Protein AF-A0A6L9AAD5-F1 (afdb_monomer)

Secondary structure (DSSP, 8-state):
-----SSEEEEEEEEE--GGGGT-----STTT--PPPPPPEEEEEEEEE----

Solvent-accessible surface area (backbone atoms only — not comparable to full-atom values): 3727 Å² total; per-residue (Å²): 140,83,90,78,98,65,66,43,79,46,77,51,72,50,79,46,73,37,60,55,84,80,69,50,79,77,53,77,53,94,90,72,39,59,83,81,75,66,74,69,49,76,51,75,49,78,48,74,48,84,67,83,134

InterPro domains:
  IPR018470 Periplasmic metal-binding protein Tp34-type [PF10634] (1-51)
  IPR038482 Periplasmic metal-binding protein Tp34-type superfamily [G3DSA:2.60.40.2480] (1-53)

Mean predicted aligned error: 3.1 Å

Nearest PDB structures (foldseek):
  5i0x-assembly1_A  TM=9.410E-01  e=4.557E-07  Escherichia coli F11
  5i0y-assembly1_B  TM=9.697E-01  e=1.036E-06  Escherichia coli F11
  4nwn-assembly1_J  TM=9.768E-01  e=2.302E-04  Salmonella enterica subsp. enterica serovar Typhimurium str. STm5
  6wed-assembly1_B  TM=9.984E-01  e=2.826E-04  Campylobacter jejuni subsp. jejuni 81-176
  6wef-assembly6_K  TM=9.129E-01  e=3.470E-04  Campylobacter jejuni subsp. jejuni 81-176

Radius of gyration: 18.22 Å; Cα contacts (8 Å, |Δi|>4): 59; chains: 1; bounding box: 36×20×48 Å

pLDDT: mean 97.09, std 3.23, range [77.12, 98.81]

Foldseek 3Di:
DDDDPDWFKDKDKDWDAWCVVVPDDFDCDPPGGDDDTDHIDMDMDIDTDGDDD

Structure (mmCIF, N/CA/C/O backbone):
data_AF-A0A6L9AAD5-F1
#
_entry.id   AF-A0A6L9AAD5-F1
#
loop_
_atom_site.group_PDB
_atom_site.id
_atom_site.type_symbol
_atom_site.label_atom_id
_atom_site.label_alt_id
_atom_site.label_comp_id
_atom_site.label_asym_id
_atom_site.label_entity_id
_atom_site.label_seq_id
_atom_site.pdbx_PDB_ins_code
_atom_site.Cartn_x
_atom_site.Cartn_y
_atom_site.Cartn_z
_atom_site.occupancy
_atom_site.B_iso_or_equiv
_atom_site.auth_seq_id
_atom_site.auth_comp_id
_atom_site.auth_asym_id
_atom_site.auth_atom_id
_atom_site.pdbx_PDB_model_num
ATOM 1 N N . ASN A 1 1 ? -13.908 -9.921 3.691 1.00 92.88 1 ASN A N 1
ATOM 2 C CA . ASN A 1 1 ? -14.456 -9.698 5.052 1.00 92.88 1 ASN A CA 1
ATOM 3 C C . ASN A 1 1 ? -13.490 -10.224 6.095 1.00 92.88 1 ASN A C 1
ATOM 5 O O . ASN A 1 1 ? -12.818 -11.210 5.821 1.00 92.88 1 ASN A O 1
ATOM 9 N N . ILE A 1 2 ? -13.424 -9.578 7.261 1.00 94.88 2 ILE A N 1
ATOM 10 C CA . ILE A 1 2 ? -12.571 -9.970 8.393 1.00 94.88 2 ILE A CA 1
ATOM 11 C C . ILE A 1 2 ? -13.467 -10.132 9.625 1.00 94.88 2 ILE A C 1
ATOM 13 O O . ILE A 1 2 ? -14.285 -9.258 9.907 1.00 94.88 2 ILE A O 1
ATOM 17 N N . LYS A 1 3 ? -13.323 -11.245 10.352 1.00 95.81 3 LYS A N 1
ATOM 18 C CA . LYS A 1 3 ? -13.965 -11.442 11.657 1.00 95.81 3 LYS A CA 1
ATOM 19 C C . LYS A 1 3 ? -13.058 -10.855 12.739 1.00 95.81 3 LYS A C 1
ATOM 21 O O . LYS A 1 3 ? -11.938 -11.323 12.911 1.00 95.81 3 LYS A O 1
ATOM 26 N N . MET A 1 4 ? -13.537 -9.829 13.437 1.00 96.19 4 MET A N 1
ATOM 27 C CA . MET A 1 4 ? -12.760 -9.108 14.453 1.00 96.19 4 MET A CA 1
ATOM 28 C C . MET A 1 4 ? -12.714 -9.867 15.788 1.00 96.19 4 MET A C 1
ATOM 30 O O . MET A 1 4 ? -13.648 -10.597 16.118 1.00 96.19 4 MET A O 1
ATOM 34 N N . MET A 1 5 ? -11.659 -9.639 16.579 1.00 95.88 5 MET A N 1
ATOM 35 C CA . MET A 1 5 ? -11.458 -10.262 17.902 1.00 95.88 5 MET A CA 1
ATOM 36 C C . MET A 1 5 ? -12.231 -9.569 19.041 1.00 95.88 5 MET A C 1
ATOM 38 O O . MET A 1 5 ? -12.140 -9.987 20.190 1.00 95.88 5 MET A O 1
ATOM 42 N N . GLY A 1 6 ? -13.003 -8.524 18.731 1.00 97.00 6 GLY A N 1
ATOM 43 C CA . GLY A 1 6 ? -13.756 -7.721 19.698 1.00 97.00 6 GLY A CA 1
ATOM 44 C C . GLY A 1 6 ? -13.288 -6.267 19.749 1.00 97.00 6 GLY A C 1
ATOM 45 O O . GLY A 1 6 ? -12.335 -5.887 19.071 1.00 97.00 6 GLY A O 1
ATOM 46 N N . VAL A 1 7 ? -13.985 -5.443 20.531 1.00 98.12 7 VAL A N 1
ATOM 47 C CA . VAL A 1 7 ? -13.650 -4.025 20.756 1.00 98.12 7 VAL A CA 1
ATOM 48 C C . VAL A 1 7 ? -12.253 -3.907 21.364 1.00 98.12 7 VAL A C 1
ATOM 50 O O . VAL A 1 7 ? -11.920 -4.638 22.293 1.00 98.12 7 VAL A O 1
ATOM 53 N N . GLY A 1 8 ? -11.432 -2.984 20.864 1.00 98.06 8 GLY A N 1
ATOM 54 C CA . GLY A 1 8 ? -10.068 -2.820 21.367 1.00 98.06 8 GLY A CA 1
ATOM 55 C C . GLY A 1 8 ? -9.205 -1.885 20.533 1.00 98.06 8 GLY A C 1
ATOM 56 O O . GLY A 1 8 ? -9.641 -1.366 19.506 1.00 98.06 8 GLY A O 1
ATOM 57 N N . ASN A 1 9 ? -7.971 -1.675 20.988 1.00 98.62 9 ASN A N 1
ATOM 58 C CA . ASN A 1 9 ? -6.941 -0.980 20.221 1.00 98.62 9 ASN A CA 1
ATOM 59 C C . ASN A 1 9 ? -6.197 -1.997 19.354 1.00 98.62 9 ASN A C 1
ATOM 61 O O . ASN A 1 9 ? -5.814 -3.061 19.836 1.00 98.62 9 ASN A O 1
ATOM 65 N N . TYR A 1 10 ? -5.986 -1.657 18.090 1.00 98.44 10 TYR A N 1
ATOM 66 C CA . TYR A 1 10 ? -5.366 -2.522 17.099 1.00 98.44 10 TYR A CA 1
ATOM 67 C C . TYR A 1 10 ? -4.269 -1.778 16.354 1.00 98.44 10 TYR A C 1
ATOM 69 O O . TYR A 1 10 ? -4.370 -0.575 16.109 1.00 98.44 10 TYR A O 1
ATOM 77 N N . LYS A 1 11 ? -3.260 -2.539 15.930 1.00 98.50 11 LYS A N 1
ATOM 78 C CA . LYS A 1 11 ? -2.311 -2.139 14.899 1.00 98.50 11 LYS A CA 1
ATOM 79 C C . LYS A 1 11 ? -2.547 -3.001 13.666 1.00 98.50 11 LYS A C 1
ATOM 81 O O . LYS A 1 11 ? -2.556 -4.226 13.770 1.00 98.50 11 LYS A O 1
ATOM 86 N N . VAL A 1 12 ? -2.739 -2.370 12.515 1.00 98.44 12 VAL A N 1
ATOM 87 C CA . VAL A 1 12 ? -2.800 -3.047 11.214 1.00 98.44 12 VAL A CA 1
ATOM 88 C C . VAL A 1 12 ? -1.556 -2.698 10.416 1.00 98.44 12 VAL A C 1
ATOM 90 O O . VAL A 1 12 ? -1.134 -1.543 10.414 1.00 98.44 12 VAL A O 1
ATOM 93 N N . THR A 1 13 ? -0.981 -3.687 9.737 1.00 98.75 13 THR A N 1
ATOM 94 C CA . THR A 1 13 ? 0.141 -3.503 8.815 1.00 98.75 13 THR A CA 1
ATOM 95 C C . THR A 1 13 ? -0.276 -3.983 7.433 1.00 98.75 13 THR A C 1
ATOM 97 O O . THR A 1 13 ? -0.735 -5.115 7.281 1.00 98.75 13 THR A O 1
ATOM 100 N N . TYR A 1 14 ? -0.123 -3.123 6.430 1.00 98.69 14 TYR A N 1
ATOM 101 C CA . TYR A 1 14 ? -0.297 -3.481 5.029 1.00 98.69 14 TYR A CA 1
ATOM 102 C C . TYR A 1 14 ? 1.061 -3.730 4.397 1.00 98.69 14 TYR A C 1
ATOM 104 O O . TYR A 1 14 ? 1.914 -2.846 4.426 1.00 98.69 14 TYR A O 1
ATOM 112 N N . HIS A 1 15 ? 1.215 -4.909 3.799 1.00 98.56 15 HIS A N 1
ATOM 113 C CA . HIS A 1 15 ? 2.317 -5.232 2.905 1.00 98.56 15 HIS A CA 1
ATOM 114 C C . HIS A 1 15 ? 1.891 -4.936 1.466 1.00 98.56 15 HIS A C 1
ATOM 116 O O . HIS A 1 15 ? 0.905 -5.503 0.988 1.00 98.56 15 HIS A O 1
ATOM 122 N N . ILE A 1 16 ? 2.597 -4.033 0.787 1.00 98.56 16 ILE A N 1
ATOM 123 C CA . ILE A 1 16 ? 2.210 -3.541 -0.540 1.00 98.56 16 ILE A CA 1
ATOM 124 C C . ILE A 1 16 ? 3.282 -3.920 -1.562 1.00 98.56 16 ILE A C 1
ATOM 126 O O . ILE A 1 16 ? 4.392 -3.388 -1.555 1.00 98.56 16 ILE A O 1
ATOM 130 N N . GLU A 1 17 ? 2.923 -4.813 -2.485 1.00 98.50 17 GLU A N 1
ATOM 131 C CA . GLU A 1 17 ? 3.754 -5.206 -3.627 1.00 98.50 17 GLU A CA 1
ATOM 132 C C . GLU A 1 17 ? 3.475 -4.328 -4.864 1.00 98.50 17 GLU A C 1
ATOM 134 O O . GLU A 1 17 ? 2.374 -3.789 -5.011 1.00 98.50 17 GLU A O 1
ATOM 139 N N . PRO A 1 18 ? 4.451 -4.149 -5.775 1.00 98.31 18 PRO A N 1
ATOM 140 C CA . PRO A 1 18 ? 4.225 -3.408 -7.009 1.00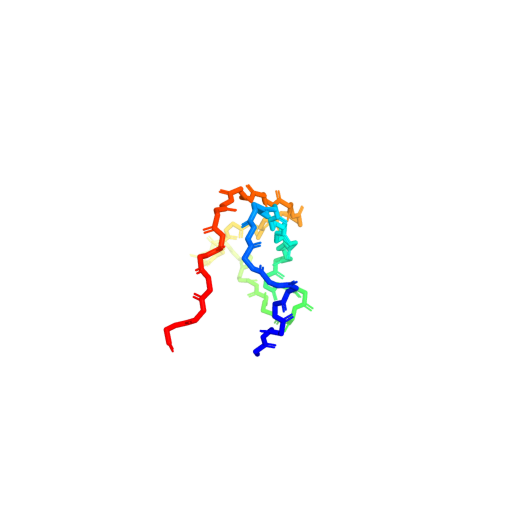 98.31 18 PRO A CA 1
ATOM 141 C C . PRO A 1 18 ? 3.326 -4.169 -7.997 1.00 98.31 18 PRO A C 1
ATOM 143 O O . PRO A 1 18 ? 3.341 -5.405 -8.016 1.00 98.31 18 PRO A O 1
ATOM 146 N N . PRO A 1 19 ? 2.637 -3.467 -8.918 1.00 98.19 19 PRO A N 1
ATOM 147 C CA . PRO A 1 19 ? 1.707 -4.079 -9.872 1.00 98.19 19 PRO A CA 1
ATOM 148 C C . PRO A 1 19 ? 2.351 -5.136 -10.778 1.00 98.19 19 PRO A C 1
ATOM 150 O O . PRO A 1 19 ? 1.696 -6.085 -11.208 1.00 98.19 19 PRO A O 1
ATOM 153 N N . SER A 1 20 ? 3.659 -5.027 -11.029 1.00 97.06 20 SER A N 1
ATOM 154 C CA . SER A 1 20 ? 4.404 -6.008 -11.820 1.00 97.06 20 SER A CA 1
ATOM 155 C C . SER A 1 20 ? 4.380 -7.417 -11.226 1.00 97.06 20 SER A C 1
ATOM 157 O O . SER A 1 20 ? 4.526 -8.376 -11.978 1.00 97.06 20 SER A O 1
ATOM 159 N N . LYS A 1 21 ? 4.168 -7.571 -9.909 1.00 97.38 21 LYS A N 1
ATOM 160 C CA . LYS A 1 21 ? 4.020 -8.890 -9.274 1.00 97.38 21 LYS A CA 1
ATOM 161 C C . LYS A 1 21 ? 2.784 -9.645 -9.781 1.00 97.38 21 LYS A C 1
ATOM 163 O O . LYS A 1 21 ? 2.804 -10.869 -9.826 1.00 97.38 21 LYS A O 1
ATOM 168 N N . ALA A 1 22 ? 1.755 -8.912 -10.204 1.00 97.50 22 ALA A N 1
ATOM 169 C CA . ALA A 1 22 ? 0.522 -9.441 -10.782 1.00 97.50 22 ALA A CA 1
ATOM 170 C C . ALA A 1 22 ? 0.471 -9.314 -12.321 1.00 97.50 22 ALA A C 1
ATOM 172 O O . ALA A 1 22 ? -0.595 -9.451 -12.913 1.00 97.50 22 ALA A O 1
ATOM 173 N N . GLY A 1 23 ? 1.605 -9.042 -12.979 1.00 97.31 23 GLY A N 1
ATOM 174 C CA . GLY A 1 23 ? 1.701 -9.001 -14.444 1.00 97.31 23 GLY A CA 1
ATOM 175 C C . GLY A 1 23 ? 1.435 -7.638 -15.093 1.00 97.31 23 GLY A C 1
ATOM 176 O O . GLY A 1 23 ? 1.427 -7.542 -16.317 1.00 97.31 23 GLY A O 1
ATOM 177 N N . MET A 1 24 ? 1.264 -6.560 -14.317 1.00 97.81 24 MET A N 1
ATOM 178 C CA . MET A 1 24 ? 1.167 -5.211 -14.885 1.00 97.81 24 MET A CA 1
ATOM 179 C C . MET A 1 24 ? 2.564 -4.640 -15.175 1.00 97.81 24 MET A C 1
ATOM 181 O O . MET A 1 24 ? 3.250 -4.093 -14.302 1.00 97.81 24 MET A O 1
ATOM 185 N N . HIS A 1 25 ? 2.990 -4.779 -16.427 1.00 96.00 25 HIS A N 1
ATOM 186 C CA . HIS A 1 25 ? 4.248 -4.230 -16.930 1.00 96.00 25 HIS A CA 1
ATOM 18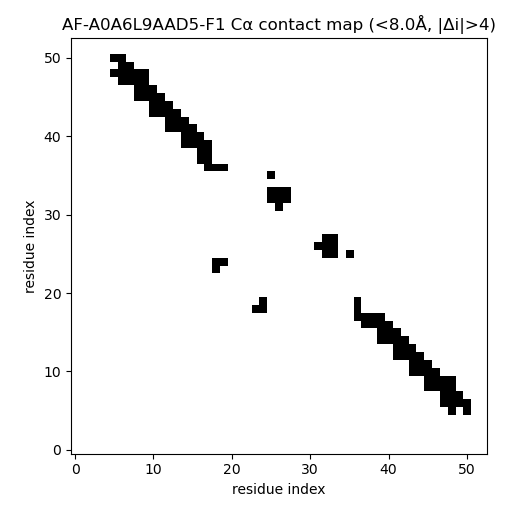7 C C . HIS A 1 25 ? 4.133 -2.733 -17.268 1.00 96.00 25 HIS A C 1
ATOM 189 O O . HIS A 1 25 ? 3.051 -2.150 -17.230 1.00 96.00 25 HIS A O 1
ATOM 195 N N . ARG A 1 26 ? 5.271 -2.100 -17.570 1.00 97.06 26 ARG A N 1
ATOM 196 C CA . ARG A 1 26 ? 5.359 -0.683 -17.948 1.00 97.06 26 ARG A CA 1
ATOM 197 C C . ARG A 1 26 ? 6.084 -0.523 -19.281 1.00 97.06 26 ARG A C 1
ATOM 199 O O . ARG A 1 26 ? 6.969 -1.322 -19.580 1.00 97.06 26 ARG A O 1
ATOM 206 N N . HIS A 1 27 ? 5.772 0.541 -20.014 1.00 98.38 27 HIS A N 1
ATOM 207 C CA . HIS A 1 27 ? 6.586 0.987 -21.14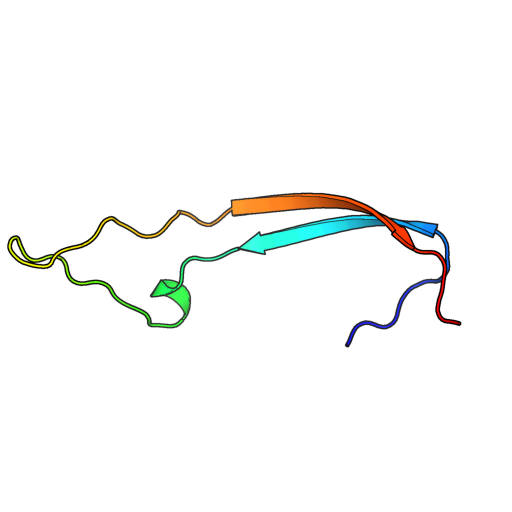4 1.00 98.38 27 HIS A CA 1
ATOM 208 C C . HIS A 1 27 ? 7.965 1.454 -20.654 1.00 98.38 27 HIS A C 1
ATOM 210 O O . HIS A 1 27 ? 8.094 2.028 -19.562 1.00 98.38 27 HIS A O 1
ATOM 216 N N . THR A 1 28 ? 9.005 1.180 -21.445 1.00 97.50 28 THR A N 1
ATOM 217 C CA . THR A 1 28 ? 10.405 1.495 -21.105 1.00 97.50 28 THR A CA 1
ATOM 218 C C . THR A 1 28 ? 11.178 2.170 -22.237 1.00 97.50 28 THR A C 1
ATOM 220 O O . THR A 1 28 ? 12.371 2.409 -22.070 1.00 97.50 28 THR A O 1
ATOM 223 N N . ASP A 1 29 ? 10.525 2.419 -23.370 1.00 97.62 29 ASP A N 1
ATOM 224 C CA . ASP A 1 29 ? 11.039 3.168 -24.518 1.00 97.62 29 ASP A CA 1
ATOM 225 C C . ASP A 1 29 ? 11.224 4.660 -24.200 1.00 97.62 29 ASP A C 1
ATOM 227 O O . ASP A 1 29 ? 10.750 5.158 -23.176 1.00 97.62 29 ASP A O 1
ATOM 231 N N . SER A 1 30 ? 11.951 5.371 -25.062 1.00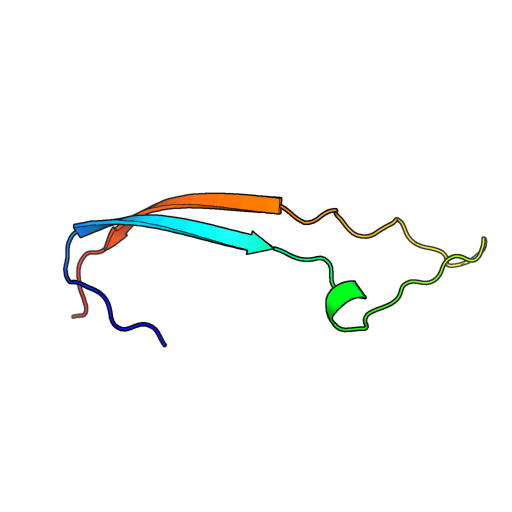 97.06 30 SER A N 1
ATOM 232 C CA . SER A 1 30 ? 12.278 6.789 -24.876 1.00 97.06 30 SER A CA 1
ATOM 233 C C . SER A 1 30 ? 11.074 7.712 -25.031 1.00 97.06 30 SER A C 1
ATOM 235 O O . SER A 1 30 ? 11.023 8.756 -24.386 1.00 97.06 30 SER A O 1
ATOM 237 N N . GLU A 1 31 ? 10.123 7.345 -25.884 1.00 97.88 31 GLU A N 1
ATOM 238 C CA . GLU A 1 31 ? 9.010 8.199 -26.288 1.00 97.88 31 GLU A CA 1
ATOM 239 C C . GLU A 1 31 ? 7.870 8.161 -25.266 1.00 97.88 31 GLU A C 1
ATOM 241 O O . GLU A 1 31 ? 7.250 9.188 -24.989 1.00 97.88 31 GLU A O 1
ATOM 246 N N . THR A 1 32 ? 7.587 6.983 -24.702 1.00 98.00 32 THR A N 1
ATOM 247 C CA . THR A 1 32 ? 6.415 6.738 -23.843 1.00 98.00 32 THR A CA 1
ATOM 248 C C . THR A 1 32 ? 6.741 6.030 -22.528 1.00 98.00 32 THR A C 1
ATOM 250 O O . THR A 1 32 ? 5.839 5.709 -21.748 1.00 98.00 32 THR A O 1
ATOM 2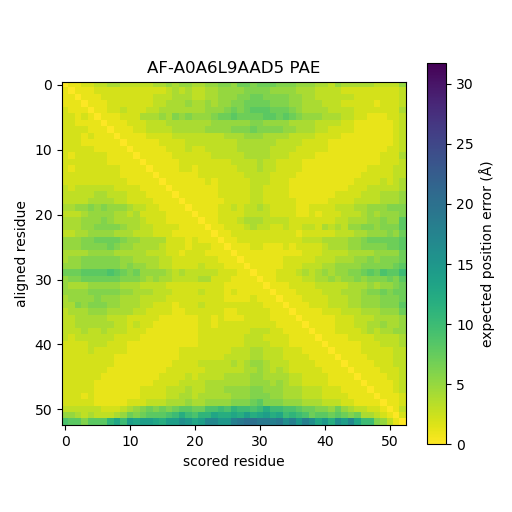53 N N . GLY A 1 33 ? 8.022 5.781 -22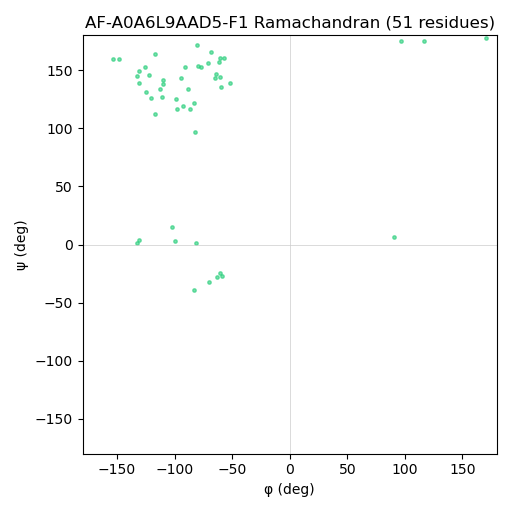.249 1.00 97.50 33 GLY A N 1
ATOM 254 C CA . GLY A 1 33 ? 8.456 5.103 -21.037 1.00 97.50 33 GLY A CA 1
ATOM 255 C C . GLY A 1 33 ? 8.066 5.838 -19.755 1.00 97.50 33 GLY A C 1
ATOM 256 O O . GLY A 1 33 ? 8.110 7.063 -19.663 1.00 97.50 33 GLY A O 1
ATOM 257 N N . VAL A 1 34 ? 7.732 5.067 -18.719 1.00 97.94 34 VAL A N 1
ATOM 258 C CA . VAL A 1 34 ? 7.396 5.599 -17.385 1.00 97.94 34 VAL A CA 1
ATOM 259 C C . VAL A 1 34 ? 8.391 5.127 -16.330 1.00 97.94 34 VAL A C 1
ATOM 261 O O . VAL A 1 34 ? 9.132 4.168 -16.546 1.00 97.94 34 VAL A O 1
ATOM 264 N N . GLY A 1 35 ? 8.414 5.781 -15.167 1.00 96.88 35 GLY A N 1
ATOM 265 C CA . GLY A 1 35 ? 9.278 5.404 -14.045 1.00 96.88 35 GLY A CA 1
ATOM 266 C C . GLY A 1 35 ? 9.080 3.956 -13.576 1.00 96.88 35 GLY A C 1
ATOM 267 O O . GLY A 1 35 ? 8.067 3.312 -13.849 1.00 96.88 35 GLY A O 1
ATOM 268 N N . ARG A 1 36 ? 10.071 3.417 -12.857 1.00 97.56 36 ARG A N 1
ATOM 269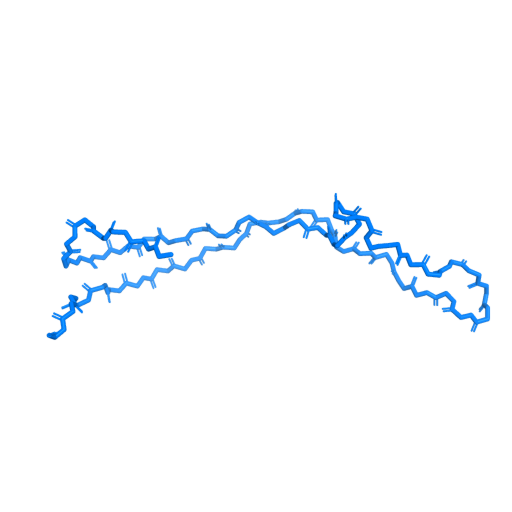 C CA . ARG A 1 36 ? 9.939 2.092 -12.231 1.00 97.56 36 ARG A CA 1
ATOM 270 C C . ARG A 1 36 ? 8.834 2.118 -11.173 1.00 97.56 36 ARG A C 1
ATOM 272 O O . ARG A 1 36 ? 8.682 3.111 -10.468 1.00 97.56 36 ARG A O 1
ATOM 279 N N . TRP A 1 37 ? 8.132 0.996 -11.019 1.00 98.12 37 TRP A N 1
ATOM 280 C CA . TRP A 1 37 ? 7.268 0.781 -9.862 1.00 98.12 37 TRP A CA 1
ATOM 281 C C . TRP A 1 37 ? 8.063 0.828 -8.552 1.00 98.12 37 TRP A C 1
ATOM 283 O O . TRP A 1 37 ? 9.286 0.649 -8.537 1.00 98.12 37 TRP A O 1
ATO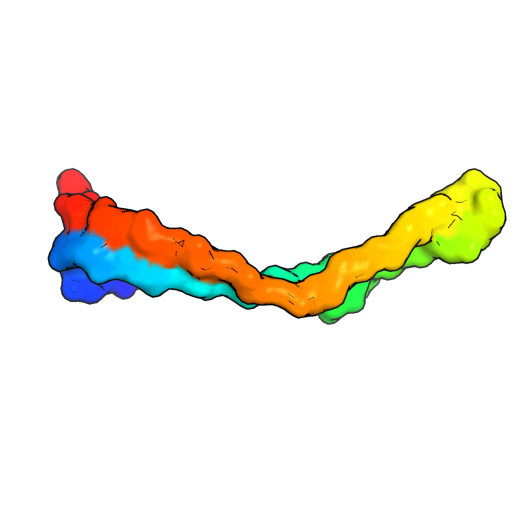M 293 N N . TRP A 1 38 ? 7.351 1.054 -7.451 1.00 98.00 38 TRP A N 1
ATOM 294 C CA . TRP A 1 38 ? 7.927 1.038 -6.111 1.00 98.00 38 TRP A CA 1
ATOM 295 C C . TRP A 1 38 ? 8.511 -0.338 -5.755 1.00 98.00 38 TRP A C 1
ATOM 297 O O . TRP A 1 38 ? 8.138 -1.370 -6.316 1.00 98.00 38 TRP A O 1
ATOM 307 N N . LYS A 1 39 ? 9.444 -0.359 -4.798 1.00 97.94 39 LYS A N 1
ATOM 308 C CA . LYS A 1 39 ? 9.850 -1.604 -4.127 1.00 97.94 39 LYS A CA 1
ATOM 309 C C . LYS A 1 39 ? 8.777 -1.998 -3.104 1.00 97.94 39 LYS A C 1
ATOM 311 O O . LYS A 1 39 ? 8.128 -1.089 -2.591 1.00 97.94 39 LYS A O 1
ATOM 316 N N . PRO A 1 40 ? 8.612 -3.293 -2.772 1.00 98.44 40 PRO A N 1
ATOM 317 C CA . PRO A 1 40 ? 7.712 -3.707 -1.701 1.00 98.44 40 PRO A CA 1
ATOM 318 C C . PRO A 1 40 ? 7.985 -2.946 -0.404 1.00 98.44 40 PRO A C 1
ATOM 320 O O . PRO A 1 40 ? 9.147 -2.713 -0.058 1.00 98.44 40 PRO A O 1
ATOM 323 N N . PHE A 1 41 ? 6.922 -2.553 0.291 1.00 98.69 41 PHE A N 1
ATOM 324 C CA . PHE A 1 41 ? 7.024 -1.826 1.552 1.00 98.69 41 PHE A CA 1
ATOM 325 C C . PHE A 1 41 ? 5.865 -2.160 2.486 1.00 98.69 41 PHE A C 1
ATOM 327 O O . PHE A 1 41 ? 4.800 -2.597 2.045 1.00 98.69 41 PHE A O 1
ATOM 334 N N . ASP A 1 42 ? 6.091 -1.885 3.769 1.00 98.81 42 ASP A N 1
ATOM 335 C CA . ASP A 1 42 ? 5.088 -2.012 4.814 1.00 98.81 42 ASP A CA 1
ATOM 336 C C . ASP A 1 42 ? 4.676 -0.634 5.325 1.00 98.81 42 ASP A C 1
ATOM 338 O O . ASP A 1 42 ? 5.507 0.257 5.516 1.00 98.81 42 ASP A O 1
ATOM 342 N N . VAL A 1 43 ? 3.387 -0.472 5.604 1.00 98.75 43 VAL A N 1
ATOM 343 C CA . VAL A 1 43 ? 2.850 0.693 6.314 1.00 98.75 43 VAL A CA 1
ATOM 344 C C . VAL A 1 43 ? 1.934 0.224 7.432 1.00 98.75 43 VAL A C 1
ATOM 346 O O . VAL A 1 43 ? 1.181 -0.734 7.264 1.00 98.75 43 VAL A O 1
ATOM 349 N N . SER A 1 44 ? 2.023 0.866 8.597 1.00 98.81 44 SER A N 1
ATOM 350 C CA . SER A 1 44 ? 1.240 0.488 9.774 1.00 98.81 44 SER A CA 1
ATOM 351 C C . SER A 1 44 ? 0.382 1.631 10.296 1.00 98.81 44 SER A C 1
ATOM 353 O O . SER A 1 44 ? 0.809 2.783 10.275 1.00 98.81 44 SER A O 1
ATOM 355 N N . TYR A 1 45 ? -0.790 1.284 10.823 1.00 98.69 45 TYR A N 1
ATOM 356 C CA . TYR A 1 45 ? -1.748 2.211 11.422 1.00 98.69 45 TYR A CA 1
ATOM 357 C C . TYR A 1 45 ? -2.230 1.679 12.762 1.00 98.69 45 TYR A C 1
ATOM 359 O O . TYR A 1 45 ? -2.433 0.475 12.919 1.00 98.69 45 TYR A O 1
ATOM 367 N N . GLU A 1 46 ? -2.464 2.588 13.698 1.00 98.75 46 GLU A N 1
ATOM 368 C CA . GLU A 1 46 ? -3.030 2.287 15.008 1.00 98.75 46 GLU A CA 1
ATOM 369 C C . GLU A 1 46 ? -4.425 2.902 15.110 1.00 98.75 46 GLU A C 1
ATOM 371 O O . GLU A 1 46 ? -4.638 4.047 14.709 1.00 98.75 46 GLU A O 1
ATOM 376 N N . PHE A 1 47 ? -5.394 2.134 15.605 1.00 98.38 47 PHE A N 1
ATOM 377 C CA . PHE A 1 47 ? -6.777 2.589 15.727 1.00 98.38 47 PHE A CA 1
ATOM 378 C C . PHE A 1 47 ? -7.522 1.865 16.848 1.00 98.38 47 PHE A C 1
ATOM 380 O O . PHE A 1 47 ? -7.161 0.759 17.252 1.00 98.38 47 PHE A O 1
ATOM 387 N N . LYS A 1 48 ? -8.612 2.476 17.321 1.00 98.38 48 LYS A N 1
ATOM 388 C CA . LYS A 1 48 ? -9.566 1.836 18.228 1.00 98.38 48 LYS A CA 1
ATOM 389 C C . LYS A 1 48 ? -10.757 1.312 17.434 1.00 98.38 48 LYS A C 1
ATOM 391 O O . LYS A 1 48 ? -11.505 2.088 16.846 1.00 98.38 48 LYS A O 1
ATOM 396 N N . TYR A 1 49 ? -10.953 0.001 17.442 1.00 97.81 49 TYR A N 1
ATOM 397 C CA . TYR A 1 49 ? -12.157 -0.628 16.920 1.00 97.81 49 TYR A CA 1
ATOM 398 C C . TYR A 1 49 ? -13.251 -0.600 17.988 1.00 97.81 49 TYR A C 1
ATOM 400 O O . TYR A 1 49 ? -13.057 -1.122 19.086 1.00 97.81 49 TYR A O 1
ATOM 408 N N . VAL A 1 50 ? -14.392 0.007 17.664 1.00 97.25 50 VAL A N 1
ATOM 409 C CA . VAL A 1 50 ? -15.488 0.275 18.614 1.00 97.25 50 VAL A CA 1
ATOM 410 C C . VAL A 1 50 ? -16.645 -0.725 18.538 1.00 97.25 50 VAL A C 1
ATOM 412 O O . VAL A 1 50 ? -17.596 -0.600 19.298 1.00 97.25 50 VAL A O 1
ATOM 415 N N . GLY A 1 51 ? -16.534 -1.753 17.692 1.00 94.19 51 GLY A N 1
ATOM 416 C CA . GLY A 1 51 ? -17.582 -2.756 17.491 1.00 94.19 51 GLY A CA 1
ATOM 417 C C . GLY A 1 51 ? -18.462 -2.458 16.279 1.00 94.19 51 GLY A C 1
ATOM 418 O O . GLY A 1 51 ? -18.290 -1.444 15.604 1.00 94.19 51 GLY A O 1
ATOM 419 N N . LEU A 1 52 ? -19.368 -3.389 15.984 1.00 89.06 52 LEU A N 1
ATOM 420 C CA . LEU A 1 52 ? -20.450 -3.190 15.020 1.00 89.06 52 LEU A CA 1
ATOM 421 C C . LEU A 1 52 ? -21.685 -2.741 15.805 1.00 89.06 52 LEU A C 1
ATOM 423 O O . LEU A 1 52 ? -21.882 -3.221 16.923 1.00 89.06 52 LEU A O 1
ATOM 427 N N . ASN A 1 53 ? -22.472 -1.833 15.232 1.00 77.12 53 ASN A N 1
ATOM 428 C CA . ASN A 1 53 ? -23.774 -1.456 15.784 1.00 77.12 53 ASN A CA 1
ATOM 429 C C . A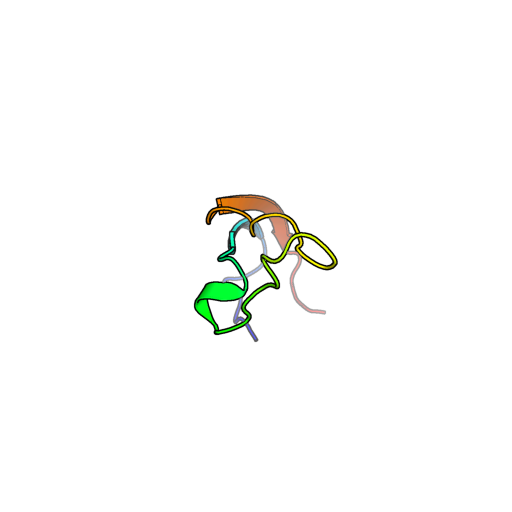SN A 1 53 ? -24.804 -2.567 15.576 1.00 77.12 53 ASN A C 1
ATOM 431 O O . ASN A 1 53 ? -24.753 -3.208 14.499 1.00 77.12 53 ASN A O 1
#

Sequence (53 aa):
NIKMMGVGNYKVTYHIEPPSKAGMHRHTDSETGVGRWWKPFDVSYEFKYVGLN

Organism: Escherichia coli (NCBI:txid562)